Protein AF-A0A382VA24-F1 (afdb_monomer_lite)

Organism: NCBI:txid408172

Sequence (116 aa):
MNSIRIFSILFIFSFTFGISYSSNDLKHSKPGVEKTFIQYGQVPDIAYQEAMRANSTWKKFARTHAEWQVSYNKHNQKPHRAYGNGIPTHGESIQNRAINFVQEELLGFGVPFSSL

Structure (mmCIF, N/CA/C/O backbone):
data_AF-A0A382VA24-F1
#
_entry.id   AF-A0A382VA24-F1
#
loop_
_atom_site.group_PDB
_atom_site.id
_atom_site.type_symbol
_atom_site.label_atom_id
_atom_site.label_alt_id
_atom_site.label_comp_id
_atom_site.label_asym_id
_atom_site.label_entity_id
_atom_site.label_seq_id
_atom_site.pdbx_PDB_ins_code
_atom_site.Cartn_x
_atom_site.Cartn_y
_atom_site.Cartn_z
_atom_site.occupancy
_atom_site.B_iso_or_equiv
_atom_site.auth_seq_id
_atom_site.auth_comp_id
_atom_site.auth_asym_id
_atom_site.auth_atom_id
_atom_site.pdbx_PDB_model_num
ATOM 1 N N . MET A 1 1 ? 23.850 -49.675 12.889 1.00 40.62 1 MET A N 1
ATOM 2 C CA . MET A 1 1 ? 24.819 -49.209 11.872 1.00 40.62 1 MET A CA 1
ATOM 3 C C . MET A 1 1 ? 24.085 -48.320 10.886 1.00 40.62 1 MET A C 1
ATOM 5 O O . MET A 1 1 ? 22.927 -48.579 10.592 1.00 40.62 1 MET A O 1
ATOM 9 N N . ASN A 1 2 ? 24.737 -47.220 10.524 1.00 46.28 2 ASN A N 1
ATOM 10 C CA . ASN A 1 2 ? 24.180 -45.981 9.990 1.00 46.28 2 ASN A CA 1
ATOM 11 C C . ASN A 1 2 ? 23.955 -45.988 8.469 1.00 46.28 2 ASN A C 1
ATOM 13 O O . ASN A 1 2 ? 24.526 -46.803 7.751 1.00 46.28 2 ASN A O 1
ATOM 17 N N . SER A 1 3 ? 23.264 -44.926 8.030 1.00 46.00 3 SER A N 1
ATOM 18 C CA . SER A 1 3 ? 23.111 -44.415 6.656 1.00 46.00 3 SER A CA 1
ATOM 19 C C . SER A 1 3 ? 21.926 -45.058 5.912 1.00 46.00 3 SER A C 1
ATOM 21 O O . SER A 1 3 ? 21.814 -46.270 5.864 1.00 46.00 3 SER A O 1
ATOM 23 N N . ILE A 1 4 ? 20.918 -44.350 5.396 1.00 50.53 4 ILE A N 1
ATOM 24 C CA . ILE A 1 4 ? 20.867 -43.015 4.792 1.00 50.53 4 ILE A CA 1
ATOM 25 C C . ILE A 1 4 ? 19.516 -42.370 5.155 1.00 50.53 4 ILE A C 1
ATOM 27 O O . ILE A 1 4 ? 18.464 -42.738 4.640 1.00 50.53 4 ILE A O 1
ATOM 31 N N . ARG A 1 5 ? 19.539 -41.388 6.062 1.00 56.31 5 ARG A N 1
ATOM 32 C CA . ARG A 1 5 ? 18.460 -40.407 6.252 1.00 56.31 5 ARG A CA 1
ATOM 33 C C . ARG A 1 5 ? 18.853 -39.135 5.498 1.00 56.31 5 ARG A C 1
ATOM 35 O O . ARG A 1 5 ? 19.347 -38.204 6.118 1.00 56.31 5 ARG A O 1
ATOM 42 N N . ILE A 1 6 ? 18.736 -39.129 4.165 1.00 56.12 6 ILE A N 1
ATOM 43 C CA . ILE A 1 6 ? 19.040 -37.947 3.320 1.00 56.12 6 ILE A CA 1
ATOM 44 C C . ILE A 1 6 ? 18.038 -37.801 2.152 1.00 56.12 6 ILE A C 1
ATOM 46 O O . ILE A 1 6 ? 18.364 -37.286 1.095 1.00 56.12 6 ILE A O 1
ATOM 50 N N . PHE A 1 7 ? 16.783 -38.224 2.317 1.00 45.97 7 PHE A N 1
ATOM 51 C CA . PHE A 1 7 ? 15.712 -37.901 1.354 1.00 45.97 7 PHE A CA 1
ATOM 52 C C . PHE A 1 7 ? 14.588 -37.097 2.025 1.00 45.97 7 PHE A C 1
ATOM 54 O O . PHE A 1 7 ? 13.405 -37.353 1.846 1.00 45.97 7 PHE A O 1
ATOM 61 N N . SER A 1 8 ? 14.983 -36.115 2.843 1.00 51.38 8 SER A N 1
ATOM 62 C CA . SER A 1 8 ? 14.081 -35.185 3.542 1.00 51.38 8 SER A CA 1
ATOM 63 C C . SER A 1 8 ? 14.141 -33.742 3.022 1.00 51.38 8 SER A C 1
ATOM 65 O O . SER A 1 8 ? 13.679 -32.850 3.720 1.00 51.38 8 SER A O 1
ATOM 67 N N . ILE A 1 9 ? 14.679 -33.455 1.829 1.00 49.16 9 ILE A N 1
ATOM 68 C CA . ILE A 1 9 ? 14.756 -32.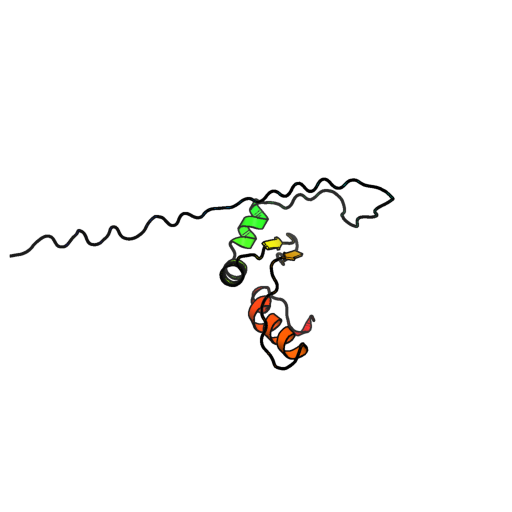064 1.331 1.00 49.16 9 ILE A CA 1
ATOM 69 C C . ILE A 1 9 ? 14.458 -31.983 -0.174 1.00 49.16 9 ILE A C 1
ATOM 71 O O . ILE A 1 9 ? 15.291 -31.585 -0.977 1.00 49.16 9 ILE A O 1
ATOM 75 N N . LEU A 1 10 ? 13.241 -32.357 -0.565 1.00 41.62 10 LEU A N 1
ATOM 76 C CA . LEU A 1 10 ? 12.628 -31.860 -1.806 1.00 41.62 10 LEU A CA 1
ATOM 77 C C . LEU A 1 10 ? 11.218 -31.337 -1.499 1.00 41.62 10 LEU A C 1
ATOM 79 O O . LEU A 1 10 ? 10.226 -31.640 -2.151 1.00 41.62 10 LEU A O 1
ATOM 83 N N . PHE A 1 11 ? 11.151 -30.566 -0.416 1.00 46.16 11 PHE A N 1
ATOM 84 C CA . PHE A 1 11 ? 10.078 -29.629 -0.134 1.00 46.16 11 PHE A CA 1
ATOM 85 C C . PHE A 1 11 ? 10.445 -28.322 -0.860 1.00 46.16 11 PHE A C 1
ATOM 87 O O . PHE A 1 11 ? 11.581 -27.869 -0.749 1.00 46.16 11 PHE A O 1
ATOM 94 N N . ILE A 1 12 ? 9.462 -27.702 -1.525 1.00 51.62 12 ILE A N 1
ATOM 95 C CA . ILE A 1 12 ? 9.466 -26.314 -2.034 1.00 51.62 12 ILE A CA 1
ATOM 96 C C . ILE A 1 12 ? 10.138 -26.110 -3.403 1.00 51.62 12 ILE A C 1
ATOM 98 O O . ILE A 1 12 ? 11.312 -25.777 -3.465 1.00 51.62 12 ILE A O 1
ATOM 102 N N . PHE A 1 13 ? 9.356 -26.164 -4.490 1.00 47.56 13 PHE A N 1
ATOM 103 C CA . PHE A 1 13 ? 9.323 -25.084 -5.498 1.00 47.56 13 PHE A CA 1
ATOM 104 C C . PHE A 1 13 ? 8.203 -25.316 -6.528 1.00 47.56 13 PHE A C 1
ATOM 106 O O . PHE A 1 13 ? 8.410 -25.848 -7.612 1.00 47.56 13 PHE A O 1
ATOM 113 N N . SER A 1 14 ? 6.976 -24.923 -6.201 1.00 46.53 14 SER A N 1
ATOM 114 C CA . SER A 1 14 ? 5.954 -24.626 -7.216 1.00 46.53 14 SER A CA 1
ATOM 115 C C . SER A 1 14 ? 4.997 -23.594 -6.645 1.00 46.53 14 SER A C 1
ATOM 117 O O . SER A 1 14 ? 3.846 -23.863 -6.329 1.00 46.53 14 SER A O 1
ATOM 119 N N . PHE A 1 15 ? 5.529 -22.388 -6.451 1.00 48.38 15 PHE A N 1
ATOM 120 C CA . PHE A 1 15 ? 4.717 -21.194 -6.295 1.00 48.38 15 PHE A CA 1
ATOM 121 C C . PHE A 1 15 ? 4.376 -20.709 -7.706 1.00 48.38 15 PHE A C 1
ATOM 123 O O . PHE A 1 15 ? 5.109 -19.925 -8.305 1.00 48.38 15 PHE A O 1
ATOM 130 N N . THR A 1 16 ? 3.309 -21.252 -8.290 1.00 47.56 16 THR A N 1
ATOM 131 C CA . THR A 1 16 ? 2.758 -20.746 -9.549 1.00 47.56 16 THR A CA 1
ATOM 132 C C . THR A 1 16 ? 2.144 -19.375 -9.285 1.00 47.56 16 THR A C 1
ATOM 134 O O . THR A 1 16 ? 1.020 -19.262 -8.799 1.00 47.56 16 THR A O 1
ATOM 137 N N . PHE A 1 17 ? 2.904 -18.323 -9.578 1.00 47.44 17 PHE A N 1
ATOM 138 C CA . PHE A 1 17 ? 2.420 -16.950 -9.617 1.00 47.44 17 PHE A CA 1
ATOM 139 C C . PHE A 1 17 ? 1.632 -16.763 -10.922 1.00 47.44 17 PHE A C 1
ATOM 141 O O . PHE A 1 17 ? 2.209 -16.513 -11.977 1.00 47.44 17 PHE A O 1
ATOM 148 N N . GLY A 1 18 ? 0.314 -16.964 -10.878 1.00 47.78 18 GLY A N 1
ATOM 149 C CA . GLY A 1 18 ? -0.567 -16.630 -11.996 1.00 47.78 18 GLY A CA 1
ATOM 150 C C . GLY A 1 18 ? -0.712 -15.114 -12.098 1.00 47.78 18 GLY A C 1
ATOM 151 O O . GLY A 1 18 ? -1.351 -14.502 -11.246 1.00 47.78 18 GLY A O 1
ATOM 152 N N . ILE A 1 19 ? -0.112 -14.495 -13.117 1.00 52.66 19 ILE A N 1
ATOM 153 C CA . ILE A 1 19 ? -0.368 -13.086 -13.437 1.00 52.66 19 ILE A CA 1
ATOM 154 C C . ILE A 1 19 ? -1.583 -13.037 -14.364 1.00 52.66 19 ILE A C 1
ATOM 156 O O . ILE A 1 19 ? -1.466 -13.243 -15.570 1.00 52.66 19 ILE A O 1
ATOM 160 N N . SER A 1 20 ? -2.763 -12.781 -13.803 1.00 50.03 20 SER A N 1
ATOM 161 C CA . SER A 1 20 ? -3.956 -12.470 -14.593 1.00 50.03 20 SER A CA 1
ATOM 162 C C . SER A 1 20 ? -3.849 -11.037 -15.121 1.00 50.03 20 SER A C 1
ATOM 164 O O . SER A 1 20 ? -4.052 -10.076 -14.379 1.00 50.03 20 SER A O 1
ATOM 166 N N . TYR A 1 21 ? -3.524 -10.876 -16.404 1.00 51.22 21 TYR A N 1
ATOM 167 C CA . TYR A 1 21 ? -3.657 -9.597 -17.104 1.00 51.22 21 TYR A CA 1
ATOM 168 C C . TYR A 1 21 ? -5.110 -9.440 -17.576 1.00 51.22 21 TYR A C 1
ATOM 170 O O . TYR A 1 21 ? -5.537 -10.099 -18.519 1.00 51.22 21 TYR A O 1
ATOM 178 N N . SER A 1 22 ? -5.883 -8.579 -16.911 1.00 43.03 22 SER A N 1
ATOM 179 C CA . SER A 1 22 ? -7.224 -8.185 -17.360 1.00 43.03 22 SER A CA 1
ATOM 180 C C . SER A 1 22 ? -7.123 -6.921 -18.217 1.00 43.03 22 SER A C 1
ATOM 182 O O . SER A 1 22 ? -7.023 -5.822 -17.675 1.00 43.03 22 SER A O 1
ATOM 184 N N . SER A 1 23 ? -7.155 -7.054 -19.546 1.00 45.38 23 SER A N 1
ATOM 185 C CA . SER A 1 23 ? -7.336 -5.909 -20.453 1.00 45.38 23 SER A CA 1
ATOM 186 C C . SER A 1 23 ? -8.824 -5.669 -20.692 1.00 45.38 23 SER A C 1
ATOM 188 O O . SER A 1 23 ? -9.453 -6.375 -21.474 1.00 45.38 23 SER A O 1
ATOM 190 N N . ASN A 1 24 ? -9.384 -4.657 -20.030 1.00 47.44 24 ASN A N 1
ATOM 191 C CA . ASN A 1 24 ? -10.732 -4.168 -20.313 1.00 47.44 24 ASN A CA 1
ATOM 192 C C . ASN A 1 24 ? -10.655 -3.085 -21.401 1.00 47.44 24 ASN A C 1
ATOM 194 O O . ASN A 1 24 ? -10.422 -1.917 -21.091 1.00 47.44 24 ASN A O 1
ATOM 198 N N . ASP A 1 25 ? -10.829 -3.462 -22.672 1.00 46.53 25 ASP A N 1
ATOM 199 C CA . ASP A 1 25 ? -11.012 -2.498 -23.768 1.00 46.53 25 ASP A CA 1
ATOM 200 C C . ASP A 1 25 ? -12.456 -1.969 -23.747 1.00 46.53 25 ASP A C 1
ATOM 202 O O . ASP A 1 25 ? -13.370 -2.535 -24.349 1.00 46.53 25 ASP A O 1
ATOM 206 N N . LEU A 1 26 ? -12.687 -0.899 -22.983 1.00 52.97 26 LEU A N 1
ATOM 207 C CA . LEU A 1 26 ? -13.956 -0.175 -22.983 1.00 52.97 26 LEU A CA 1
ATOM 208 C C . LEU A 1 26 ? -13.962 0.822 -24.146 1.00 52.97 26 LEU A C 1
ATOM 210 O O . LEU A 1 26 ? -13.457 1.940 -24.036 1.00 52.97 26 LEU A O 1
ATOM 214 N N . LYS A 1 27 ? -14.579 0.441 -25.268 1.00 49.75 27 LYS A N 1
ATOM 215 C CA . LYS A 1 27 ? -14.825 1.363 -26.385 1.00 49.75 27 LYS A CA 1
ATOM 216 C C . LYS A 1 27 ? -15.880 2.397 -25.984 1.00 49.75 27 LYS A C 1
ATOM 218 O O . LYS A 1 27 ? -17.076 2.116 -25.995 1.00 49.75 27 LYS A O 1
ATOM 223 N N . HIS A 1 28 ? -15.448 3.605 -25.628 1.00 52.25 28 HIS A N 1
ATOM 224 C CA . HIS A 1 28 ? -16.352 4.734 -25.402 1.00 52.25 28 HIS A CA 1
ATOM 225 C C . HIS A 1 28 ? -16.811 5.352 -26.729 1.00 52.25 28 HIS A C 1
ATOM 227 O O . HIS A 1 28 ? -16.016 5.898 -27.494 1.00 52.25 28 HIS A O 1
ATOM 233 N N . SER A 1 29 ? -18.121 5.285 -26.982 1.00 49.44 29 SER A N 1
ATOM 234 C CA . SER A 1 29 ? -18.800 6.050 -28.029 1.00 49.44 29 SER A CA 1
ATOM 235 C C . SER A 1 29 ? -19.012 7.486 -27.542 1.00 49.44 29 SER A C 1
ATOM 237 O O . SER A 1 29 ? -19.724 7.705 -26.565 1.00 49.44 29 SER A O 1
ATOM 239 N N . LYS A 1 30 ? -18.384 8.464 -28.202 1.00 58.25 30 LYS A N 1
ATOM 240 C CA . LYS A 1 30 ? -18.490 9.893 -27.856 1.00 58.25 30 LYS A CA 1
ATOM 241 C C . LYS A 1 30 ? -19.789 10.510 -28.375 1.00 58.25 30 LYS A C 1
ATOM 243 O O . LYS A 1 30 ? -20.090 10.358 -29.559 1.00 58.25 30 LYS A O 1
ATOM 248 N N . PRO A 1 31 ? -20.446 11.349 -27.557 1.00 50.56 31 PRO A N 1
ATOM 249 C CA . PRO A 1 31 ? -20.947 12.605 -28.107 1.00 50.56 31 PRO A CA 1
ATOM 250 C C . PRO A 1 31 ? -20.729 13.811 -27.174 1.00 50.56 31 PRO A C 1
ATOM 252 O O . PRO A 1 31 ? -20.963 13.740 -25.974 1.00 50.56 31 PRO A O 1
ATOM 255 N N . GLY A 1 32 ? -20.364 14.948 -27.776 1.00 52.53 32 GLY A N 1
ATOM 256 C CA . GLY A 1 32 ? -20.467 16.282 -27.171 1.00 52.53 32 GLY A CA 1
ATOM 257 C C . GLY A 1 32 ? -19.275 16.699 -26.310 1.00 52.53 32 GLY A C 1
ATOM 258 O O . GLY A 1 32 ? -19.053 16.133 -25.254 1.00 52.53 32 GLY A O 1
ATOM 259 N N . VAL A 1 33 ? -18.529 17.702 -26.797 1.00 58.59 33 VAL A N 1
ATOM 260 C CA . VAL A 1 33 ? -17.432 18.481 -26.170 1.00 58.59 33 VAL A CA 1
ATOM 261 C C . VAL A 1 33 ? -17.078 18.082 -24.727 1.00 58.59 33 VAL A C 1
ATOM 263 O O . VAL A 1 33 ? -17.281 18.828 -23.770 1.00 58.59 33 VAL A O 1
ATOM 266 N N . GLU A 1 34 ? -16.489 16.902 -24.574 1.00 50.62 34 GLU A N 1
ATOM 267 C CA . GLU A 1 34 ? -15.899 16.457 -23.323 1.00 50.62 34 GLU A CA 1
ATOM 268 C C . GLU A 1 34 ? -14.557 17.178 -23.188 1.00 50.62 34 GLU A C 1
ATOM 270 O O . GLU A 1 34 ? -13.576 16.851 -23.861 1.00 50.62 34 GLU A O 1
ATOM 275 N N . LYS A 1 35 ? -14.496 18.205 -22.336 1.00 59.44 35 LYS A N 1
ATOM 276 C CA . LYS A 1 35 ? -13.208 18.725 -21.869 1.00 59.44 35 LYS A CA 1
ATOM 277 C C . LYS A 1 35 ? -12.669 17.780 -20.802 1.00 59.44 35 LYS A C 1
ATOM 279 O O . LYS A 1 35 ? -12.682 18.085 -19.614 1.00 59.44 35 LYS A O 1
ATOM 284 N N . THR A 1 36 ? -12.186 16.619 -21.225 1.00 51.12 36 THR A N 1
ATOM 285 C CA . THR A 1 36 ? -11.320 15.794 -20.387 1.00 51.12 36 THR A CA 1
ATOM 286 C C . THR A 1 36 ? -10.074 16.609 -20.053 1.00 51.12 36 THR A C 1
ATOM 288 O O . THR A 1 36 ? -9.273 16.893 -20.939 1.00 51.12 36 THR A O 1
ATOM 291 N N . PHE A 1 37 ? -9.854 16.932 -18.775 1.00 49.81 37 PHE A N 1
ATOM 292 C CA . PHE A 1 37 ? -8.569 17.439 -18.256 1.00 49.81 37 PHE A CA 1
ATOM 293 C C . PHE A 1 37 ? -7.442 16.390 -18.326 1.00 49.81 37 PHE A C 1
ATOM 295 O O . PHE A 1 37 ? -6.422 16.496 -17.650 1.00 49.81 37 PHE A O 1
ATOM 302 N N . ILE A 1 38 ? -7.606 15.356 -19.148 1.00 49.22 38 ILE A N 1
ATOM 303 C CA . ILE A 1 38 ? -6.515 14.491 -19.547 1.00 49.22 38 ILE A CA 1
ATOM 304 C C . ILE A 1 38 ? -5.773 15.268 -20.632 1.00 49.22 38 ILE A C 1
ATOM 306 O O . ILE A 1 38 ? -6.164 15.253 -21.799 1.00 49.22 38 ILE A O 1
ATOM 310 N N . GLN A 1 39 ? -4.705 15.974 -20.252 1.00 53.78 39 GLN A N 1
ATOM 311 C CA . GLN A 1 39 ? -3.641 16.236 -21.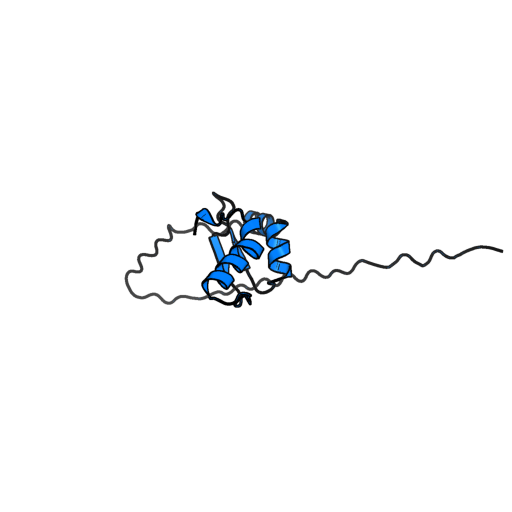216 1.00 53.78 39 GLN A CA 1
ATOM 312 C C . GLN A 1 39 ? -3.269 14.877 -21.815 1.00 53.78 39 GLN A C 1
ATOM 314 O O . GLN A 1 39 ? -2.846 13.965 -21.107 1.00 53.78 39 GLN A O 1
ATOM 319 N N . TYR A 1 40 ? -3.573 14.726 -23.099 1.00 44.97 40 TYR A N 1
ATOM 320 C CA . TYR A 1 40 ? -3.427 13.507 -23.877 1.00 44.97 40 TYR A CA 1
ATOM 321 C C . TYR A 1 40 ? -2.122 12.751 -23.561 1.00 44.97 40 TYR A C 1
ATOM 323 O O . TYR A 1 40 ? -1.034 13.313 -23.642 1.00 44.97 40 TYR A O 1
ATOM 331 N N . GLY A 1 41 ? -2.231 11.440 -23.322 1.00 51.53 41 GLY A N 1
ATOM 332 C CA . GLY A 1 41 ? -1.277 10.506 -23.928 1.00 51.53 41 GLY A CA 1
ATOM 333 C C . GLY A 1 41 ? -0.049 10.065 -23.132 1.00 51.53 41 GLY A C 1
ATOM 334 O O . GLY A 1 41 ? 0.911 9.621 -23.754 1.00 51.53 41 GLY A O 1
ATOM 335 N N . GLN A 1 42 ? -0.042 10.100 -21.800 1.00 61.81 42 GLN A N 1
ATOM 336 C CA . GLN A 1 42 ? 0.972 9.332 -21.064 1.00 61.81 42 GLN A CA 1
ATOM 337 C C . GLN A 1 42 ? 0.418 7.949 -20.739 1.00 61.81 42 GLN A C 1
ATOM 339 O O . GLN A 1 42 ? -0.236 7.749 -19.717 1.00 61.81 42 GLN A O 1
ATOM 344 N N . VAL A 1 43 ? 0.661 6.998 -21.646 1.00 69.19 43 VAL A N 1
ATOM 345 C CA . VAL A 1 43 ? 0.510 5.571 -21.339 1.00 69.19 43 VAL A CA 1
ATOM 346 C C . VAL A 1 43 ? 1.282 5.302 -20.040 1.00 69.19 43 VAL A C 1
ATOM 348 O O . VAL A 1 43 ? 2.435 5.737 -19.941 1.00 69.19 43 VAL A O 1
ATOM 351 N N . PRO A 1 44 ? 0.671 4.659 -19.026 1.00 73.81 44 PRO A N 1
ATOM 352 C CA . PRO A 1 44 ? 1.381 4.327 -17.802 1.00 73.81 44 PRO A CA 1
ATOM 353 C C . PRO A 1 44 ? 2.636 3.525 -18.141 1.00 73.81 44 PRO A C 1
ATOM 355 O O . PRO A 1 44 ? 2.557 2.511 -18.830 1.00 73.81 44 PRO A O 1
ATOM 358 N N . ASP A 1 45 ? 3.791 3.985 -17.667 1.00 87.44 45 ASP A N 1
ATOM 359 C CA . ASP A 1 45 ? 5.038 3.235 -17.792 1.00 87.44 45 ASP A CA 1
ATOM 360 C C . ASP A 1 45 ? 4.894 1.920 -17.015 1.00 87.44 45 ASP A C 1
ATOM 362 O O . ASP A 1 45 ? 4.870 1.915 -15.784 1.00 87.44 45 ASP A O 1
ATOM 366 N N . ILE A 1 46 ? 4.737 0.813 -17.742 1.00 89.44 46 ILE A N 1
ATOM 367 C CA . ILE A 1 46 ? 4.416 -0.493 -17.162 1.00 89.44 46 ILE A CA 1
ATOM 368 C C . ILE A 1 46 ? 5.531 -0.976 -16.236 1.00 89.44 46 ILE A C 1
ATOM 370 O O . ILE A 1 46 ? 5.230 -1.440 -15.138 1.00 89.44 46 ILE A O 1
ATOM 374 N N . ALA A 1 47 ? 6.797 -0.792 -16.622 1.00 90.44 47 ALA A N 1
ATOM 375 C CA . ALA A 1 47 ? 7.938 -1.191 -15.801 1.00 90.44 47 ALA A CA 1
ATOM 376 C C . ALA A 1 47 ? 7.965 -0.398 -14.488 1.00 90.44 47 ALA A C 1
ATOM 378 O O . ALA A 1 47 ? 8.156 -0.964 -13.410 1.00 90.44 47 ALA A O 1
ATOM 379 N N . TYR A 1 48 ? 7.680 0.904 -14.558 1.00 90.94 48 TYR A N 1
ATOM 380 C CA . TYR A 1 48 ? 7.533 1.735 -13.368 1.00 90.94 48 TYR A CA 1
ATOM 381 C C . TYR A 1 48 ? 6.355 1.286 -12.484 1.00 90.94 48 TYR A C 1
ATOM 383 O O . TYR A 1 48 ? 6.507 1.152 -11.269 1.00 90.94 48 TYR A O 1
ATOM 391 N N . GLN A 1 49 ? 5.183 1.014 -13.067 1.00 92.44 49 GLN A N 1
ATOM 392 C CA . GLN A 1 49 ? 4.014 0.547 -12.310 1.00 92.44 49 GLN A CA 1
ATOM 393 C C . GLN A 1 49 ? 4.266 -0.809 -11.638 1.00 92.44 49 GLN A C 1
ATOM 395 O O . GLN A 1 49 ? 3.815 -1.039 -10.516 1.00 92.44 49 GLN A O 1
ATOM 400 N N . GLU A 1 50 ? 4.969 -1.722 -12.306 1.00 93.19 50 GLU A N 1
ATOM 401 C CA . GLU A 1 50 ? 5.369 -3.014 -11.746 1.00 93.19 50 GLU A CA 1
ATOM 402 C C . GLU A 1 50 ? 6.372 -2.850 -10.605 1.00 93.19 50 GLU A C 1
ATOM 404 O O . GLU A 1 50 ? 6.171 -3.435 -9.541 1.00 93.19 50 GLU A O 1
ATOM 409 N N . ALA A 1 51 ? 7.384 -1.993 -10.770 1.00 92.88 51 ALA A N 1
ATOM 410 C CA . ALA A 1 51 ? 8.342 -1.686 -9.712 1.00 92.88 51 ALA A CA 1
ATOM 411 C C . ALA A 1 51 ? 7.651 -1.098 -8.470 1.00 92.88 51 ALA A C 1
ATOM 413 O O . ALA A 1 51 ? 7.912 -1.528 -7.345 1.00 92.88 51 ALA A O 1
ATOM 414 N N . MET A 1 52 ? 6.703 -0.176 -8.662 1.00 92.75 52 MET A N 1
ATOM 415 C CA . MET A 1 52 ? 5.936 0.403 -7.558 1.00 92.75 52 MET A CA 1
ATOM 416 C C . MET A 1 52 ? 5.027 -0.625 -6.874 1.00 92.75 52 MET A C 1
ATOM 418 O O . MET A 1 52 ? 4.964 -0.661 -5.645 1.00 92.75 52 MET A O 1
ATOM 422 N N . ARG A 1 53 ? 4.378 -1.517 -7.636 1.00 94.00 53 ARG A N 1
ATOM 423 C CA . ARG A 1 53 ? 3.590 -2.629 -7.070 1.00 94.00 53 ARG A CA 1
ATOM 424 C C . ARG A 1 53 ? 4.463 -3.700 -6.403 1.00 94.00 53 ARG A C 1
ATOM 426 O O . ARG A 1 53 ? 3.977 -4.445 -5.556 1.00 94.00 53 ARG A O 1
ATOM 433 N N . ALA A 1 54 ? 5.748 -3.781 -6.734 1.00 93.56 54 ALA A N 1
ATOM 434 C CA . ALA A 1 54 ? 6.690 -4.670 -6.062 1.00 93.56 54 ALA A CA 1
ATOM 435 C C . ALA A 1 54 ? 7.158 -4.140 -4.691 1.00 93.56 54 ALA A C 1
ATOM 437 O O . ALA A 1 54 ? 7.758 -4.905 -3.932 1.00 93.56 54 ALA A O 1
ATOM 438 N N . ASN A 1 55 ? 6.861 -2.879 -4.345 1.00 91.25 55 ASN A N 1
ATOM 439 C CA . ASN A 1 55 ? 7.167 -2.297 -3.037 1.00 91.25 55 ASN A CA 1
ATOM 440 C C . ASN A 1 55 ? 6.455 -3.063 -1.899 1.00 91.25 55 ASN A C 1
ATOM 442 O O . ASN A 1 55 ? 5.317 -3.522 -2.041 1.00 91.25 55 ASN A O 1
ATOM 446 N N . SER A 1 56 ? 7.125 -3.187 -0.749 1.00 91.62 56 SER A N 1
ATOM 447 C CA . SER A 1 56 ? 6.618 -3.852 0.453 1.00 91.62 56 SER A CA 1
ATOM 448 C C . SER A 1 56 ? 5.283 -3.286 0.943 1.00 91.62 56 SER A C 1
ATOM 450 O O . SER A 1 56 ? 4.420 -4.077 1.325 1.00 91.62 56 SER A O 1
ATOM 452 N N . THR A 1 57 ? 5.074 -1.965 0.884 1.00 91.12 57 THR A N 1
ATOM 453 C CA . THR A 1 57 ? 3.812 -1.337 1.311 1.00 91.12 57 THR A CA 1
ATOM 454 C C . THR A 1 57 ? 2.639 -1.848 0.477 1.00 91.12 57 THR A C 1
ATOM 456 O O . THR A 1 57 ? 1.665 -2.359 1.030 1.00 91.12 57 THR A O 1
ATOM 459 N N . TRP A 1 58 ? 2.744 -1.779 -0.856 1.00 92.50 58 TRP A N 1
ATOM 460 C CA . TRP A 1 58 ? 1.676 -2.254 -1.736 1.00 92.50 58 TRP A CA 1
ATOM 461 C C . TRP A 1 58 ? 1.475 -3.759 -1.621 1.00 92.50 58 TRP A C 1
ATOM 463 O O . TRP A 1 58 ? 0.346 -4.219 -1.518 1.00 92.50 58 TRP A O 1
ATOM 473 N N . LYS A 1 59 ? 2.559 -4.540 -1.568 1.00 93.81 59 LYS A N 1
ATOM 474 C CA . LYS A 1 59 ? 2.464 -5.992 -1.383 1.00 93.81 59 LYS A CA 1
ATOM 475 C C . LYS A 1 59 ? 1.763 -6.383 -0.087 1.00 93.81 59 LYS A C 1
ATOM 477 O O . LYS A 1 59 ? 1.072 -7.398 -0.068 1.00 93.81 59 LYS A O 1
ATOM 482 N N . LYS A 1 60 ? 1.968 -5.629 0.997 1.00 93.12 60 LYS A N 1
ATOM 483 C CA . LYS A 1 60 ? 1.264 -5.854 2.263 1.00 93.12 60 LYS A CA 1
ATOM 484 C C . LYS A 1 60 ? -0.226 -5.564 2.090 1.00 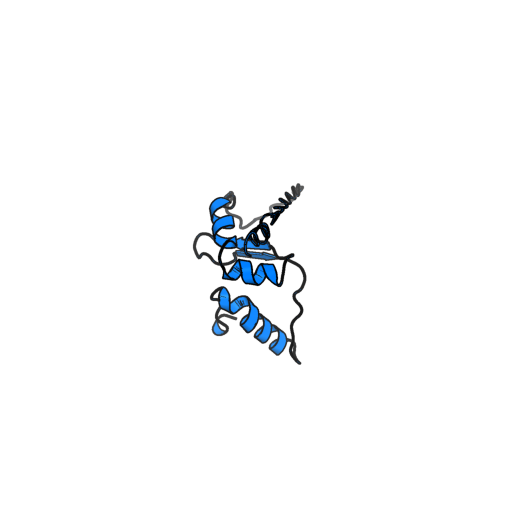93.12 60 LYS A C 1
ATOM 486 O O . LYS A 1 60 ? -1.024 -6.443 2.389 1.00 93.12 60 LYS A O 1
ATOM 491 N N . PHE A 1 61 ? -0.565 -4.400 1.536 1.00 93.25 61 PHE A N 1
ATOM 492 C CA . PHE A 1 61 ? -1.949 -3.989 1.287 1.00 93.25 61 PHE A CA 1
ATOM 493 C C . PHE A 1 61 ? -2.692 -4.964 0.359 1.00 93.25 61 PHE A C 1
ATOM 495 O O . PHE A 1 61 ? -3.767 -5.445 0.688 1.00 93.25 61 PHE A O 1
ATOM 502 N N . ALA A 1 62 ? -2.091 -5.344 -0.768 1.00 93.38 62 ALA A N 1
ATOM 503 C CA . ALA A 1 62 ? -2.685 -6.272 -1.729 1.00 93.38 62 ALA A CA 1
ATOM 504 C C . ALA A 1 62 ? -2.788 -7.715 -1.201 1.00 93.38 62 ALA A C 1
ATOM 506 O O . ALA A 1 62 ? -3.509 -8.525 -1.770 1.00 93.38 62 ALA A O 1
ATOM 507 N N . ARG A 1 63 ? -2.080 -8.073 -0.122 1.00 93.62 63 ARG A N 1
ATOM 508 C CA . ARG A 1 63 ? -2.252 -9.385 0.521 1.00 93.62 63 ARG A CA 1
ATOM 509 C C . ARG A 1 63 ? -3.531 -9.436 1.349 1.00 93.62 63 ARG A C 1
ATOM 511 O O . ARG A 1 63 ? -4.171 -10.480 1.391 1.00 93.62 63 ARG A O 1
ATOM 518 N N . THR A 1 64 ? -3.870 -8.339 2.020 1.00 92.12 64 THR A N 1
ATOM 519 C CA . THR A 1 64 ? -5.102 -8.207 2.807 1.00 92.12 64 THR A CA 1
ATOM 520 C C . THR A 1 64 ? -6.302 -7.836 1.938 1.00 92.12 64 THR A C 1
ATOM 522 O O . THR A 1 64 ? -7.401 -8.308 2.203 1.00 92.12 64 THR A O 1
ATOM 525 N N . HIS A 1 65 ? -6.082 -7.079 0.860 1.00 93.44 65 HIS A N 1
ATOM 526 C CA . HIS A 1 65 ? -7.119 -6.539 -0.025 1.00 93.44 65 HIS A CA 1
ATOM 527 C C . HIS A 1 65 ? -6.870 -6.959 -1.483 1.00 93.44 65 HIS A C 1
ATOM 529 O O . HIS A 1 65 ? -6.591 -6.132 -2.345 1.00 93.44 65 HIS A O 1
ATOM 535 N N . ALA A 1 66 ? -6.923 -8.264 -1.766 1.00 89.75 66 ALA A N 1
ATOM 536 C CA . ALA A 1 66 ? -6.433 -8.857 -3.022 1.00 89.75 66 ALA A CA 1
ATOM 537 C C . ALA A 1 66 ? -7.103 -8.356 -4.314 1.00 89.75 66 ALA A C 1
ATOM 539 O O . ALA A 1 66 ? -6.481 -8.376 -5.375 1.00 89.75 66 ALA A O 1
ATOM 540 N N . GLU A 1 67 ? -8.349 -7.893 -4.241 1.00 92.50 67 GLU A N 1
ATOM 541 C CA . GLU A 1 67 ? -9.082 -7.361 -5.398 1.00 92.50 67 GLU A CA 1
ATOM 542 C C . GLU A 1 67 ? -8.725 -5.906 -5.715 1.00 92.50 67 GLU A C 1
ATOM 544 O O . GLU A 1 67 ? -9.189 -5.353 -6.712 1.00 92.50 67 GLU A O 1
ATOM 549 N N . TRP A 1 68 ? -7.904 -5.272 -4.877 1.00 92.44 68 TRP A N 1
ATOM 550 C CA . TRP A 1 68 ? -7.486 -3.905 -5.106 1.00 92.44 68 TRP A CA 1
ATOM 551 C C . TRP A 1 68 ? -6.375 -3.806 -6.140 1.00 92.44 68 TRP A C 1
ATOM 553 O O . TRP A 1 68 ? -5.378 -4.530 -6.130 1.00 92.44 68 TRP A O 1
ATOM 563 N N . GLN A 1 69 ? -6.527 -2.817 -7.008 1.00 91.88 69 GLN A N 1
ATOM 564 C CA . GLN A 1 69 ? -5.557 -2.438 -8.018 1.00 91.88 69 GLN A CA 1
ATOM 565 C C . GLN A 1 69 ? -5.152 -0.980 -7.816 1.00 91.88 69 GLN A C 1
ATOM 567 O O . GLN A 1 69 ? -5.909 -0.173 -7.274 1.00 91.88 69 GLN A O 1
ATOM 572 N N . VAL A 1 70 ? -3.940 -0.638 -8.253 1.00 92.00 70 VAL A N 1
ATOM 573 C CA . VAL A 1 70 ? -3.378 0.709 -8.117 1.00 92.00 70 VAL A CA 1
ATOM 574 C C . VAL A 1 70 ? -2.639 1.124 -9.379 1.00 92.00 70 VAL A C 1
ATOM 576 O O . VAL A 1 70 ? -1.967 0.319 -10.023 1.00 92.00 70 VAL A O 1
ATOM 579 N N . SER A 1 71 ? -2.734 2.411 -9.690 1.00 91.12 71 SER A N 1
ATOM 580 C CA . SER A 1 71 ? -1.849 3.116 -10.607 1.00 91.12 71 SER A CA 1
ATOM 581 C C . SER A 1 71 ? -1.143 4.222 -9.838 1.00 91.12 71 SER A C 1
ATOM 583 O O . SER A 1 71 ? -1.790 5.013 -9.153 1.00 91.12 71 SER A O 1
ATOM 585 N N . TYR A 1 72 ? 0.171 4.316 -9.985 1.00 90.00 72 TYR A N 1
ATOM 586 C CA . TYR A 1 72 ? 1.022 5.313 -9.346 1.00 90.00 72 TYR A CA 1
ATOM 587 C C . TYR A 1 72 ? 1.256 6.523 -10.238 1.00 90.00 72 TYR A C 1
ATOM 589 O O . TYR A 1 72 ? 1.338 6.406 -11.463 1.00 90.00 72 TYR A O 1
ATOM 597 N N . ASN A 1 73 ? 1.427 7.681 -9.609 1.00 86.19 73 ASN A N 1
ATOM 598 C CA . ASN A 1 73 ? 1.955 8.863 -10.267 1.00 86.19 73 ASN A CA 1
ATOM 599 C C . ASN A 1 73 ? 3.488 8.814 -10.232 1.00 86.19 73 ASN A C 1
ATOM 601 O O . ASN A 1 73 ? 4.094 8.817 -9.163 1.00 86.19 73 ASN A O 1
ATOM 605 N N . LYS A 1 74 ? 4.118 8.826 -11.409 1.00 84.56 74 LYS A N 1
ATOM 606 C CA . LYS A 1 74 ? 5.580 8.781 -11.546 1.00 84.56 74 LYS A CA 1
ATOM 607 C C . LYS A 1 74 ? 6.325 9.961 -10.921 1.00 84.56 74 LYS A C 1
ATOM 609 O O . LYS A 1 74 ? 7.486 9.818 -10.560 1.00 84.56 74 LYS A O 1
ATOM 614 N N . HIS A 1 75 ? 5.675 11.117 -10.794 1.00 84.12 75 HIS A N 1
ATOM 615 C CA . HIS A 1 75 ? 6.310 12.343 -10.312 1.00 84.12 75 HIS A CA 1
ATOM 616 C C . HIS A 1 75 ? 6.489 12.360 -8.796 1.00 84.12 75 HIS A C 1
ATOM 618 O O . HIS A 1 75 ? 7.458 12.927 -8.307 1.00 84.12 75 HIS A O 1
ATOM 624 N N . ASN A 1 76 ? 5.563 11.752 -8.051 1.00 84.50 76 ASN A N 1
ATOM 625 C CA . ASN A 1 76 ? 5.585 11.762 -6.586 1.00 84.50 76 ASN A CA 1
ATOM 626 C C . ASN A 1 76 ? 5.578 10.362 -5.961 1.00 84.50 76 ASN A C 1
ATOM 628 O O . ASN A 1 76 ? 5.595 10.252 -4.739 1.00 84.50 76 ASN A O 1
ATOM 632 N N . GLN A 1 77 ? 5.536 9.308 -6.783 1.00 86.00 77 GLN A N 1
ATOM 633 C CA . GLN A 1 77 ? 5.546 7.906 -6.367 1.00 86.00 77 GLN A CA 1
ATOM 634 C C . GLN A 1 77 ? 4.368 7.512 -5.461 1.00 86.00 77 GLN A C 1
ATOM 636 O O . GLN A 1 77 ? 4.401 6.477 -4.796 1.00 86.00 77 GLN A O 1
ATOM 641 N N . LYS A 1 78 ? 3.296 8.311 -5.444 1.00 85.56 78 LYS A N 1
ATOM 642 C CA . LYS A 1 78 ? 2.086 8.037 -4.664 1.00 85.56 78 LYS A CA 1
ATOM 643 C C . LYS A 1 78 ? 1.019 7.360 -5.526 1.00 85.56 78 LYS A C 1
ATOM 645 O O . LYS A 1 78 ? 1.006 7.557 -6.748 1.00 85.56 78 LYS A O 1
ATOM 650 N N . PRO A 1 79 ? 0.110 6.577 -4.917 1.00 86.50 79 PRO A N 1
ATOM 651 C CA . PRO A 1 79 ? -1.088 6.102 -5.597 1.00 86.50 79 PRO A CA 1
ATOM 652 C C . PRO A 1 79 ? -1.839 7.279 -6.236 1.00 86.50 79 PRO A C 1
ATOM 654 O O . PRO A 1 79 ? -2.212 8.231 -5.559 1.00 86.50 79 PRO A O 1
ATOM 657 N N . HIS A 1 80 ? -2.022 7.233 -7.553 1.00 87.31 80 HIS A N 1
ATOM 658 C CA . HIS A 1 80 ? -2.834 8.189 -8.305 1.00 87.31 80 HIS A CA 1
ATOM 659 C C . HIS A 1 80 ? -4.290 7.733 -8.385 1.00 87.31 80 HIS A C 1
ATOM 661 O O . HIS A 1 80 ? -5.208 8.542 -8.293 1.00 87.31 80 HIS A O 1
ATOM 667 N N . ARG A 1 81 ? -4.495 6.425 -8.572 1.00 85.12 81 ARG A N 1
ATOM 668 C CA . ARG A 1 81 ? -5.805 5.770 -8.562 1.00 85.12 81 ARG A CA 1
ATOM 669 C C . ARG A 1 81 ? -5.673 4.436 -7.853 1.00 85.12 81 ARG A C 1
ATOM 671 O O . ARG A 1 81 ? -4.751 3.690 -8.169 1.00 85.12 81 ARG A O 1
ATOM 678 N N . ALA A 1 82 ? -6.596 4.142 -6.949 1.00 88.56 82 ALA A N 1
ATOM 679 C CA . ALA A 1 82 ? -6.738 2.841 -6.315 1.00 88.56 82 ALA A CA 1
ATOM 680 C C . ALA A 1 82 ? -8.220 2.458 -6.323 1.00 88.56 82 ALA A C 1
ATOM 682 O O . ALA A 1 82 ? -9.069 3.313 -6.070 1.00 88.56 82 ALA A O 1
ATOM 683 N N . TYR A 1 83 ? -8.530 1.217 -6.679 1.00 91.25 83 TYR A N 1
ATOM 684 C CA . TYR A 1 83 ? -9.905 0.738 -6.808 1.00 91.25 83 TYR A CA 1
ATOM 685 C C . TYR A 1 83 ? -9.983 -0.748 -6.483 1.00 91.25 83 TYR A C 1
ATOM 687 O O . TYR A 1 83 ? -9.042 -1.493 -6.742 1.00 91.25 83 TYR A O 1
ATOM 695 N N . GLY A 1 84 ? -11.113 -1.157 -5.921 1.00 91.62 84 GLY A N 1
ATOM 696 C CA . GLY A 1 84 ? -11.378 -2.517 -5.479 1.00 91.62 84 GLY A CA 1
ATOM 697 C C . GLY A 1 84 ? -12.678 -2.567 -4.685 1.00 91.62 84 GLY A C 1
ATOM 698 O O . GLY A 1 84 ? -13.425 -1.584 -4.631 1.00 91.62 84 GLY A O 1
ATOM 699 N N . ASN A 1 85 ? -12.941 -3.711 -4.064 1.00 92.00 85 ASN A N 1
ATOM 700 C CA . ASN A 1 85 ? -14.115 -3.888 -3.220 1.00 92.00 85 ASN A CA 1
ATOM 701 C C . ASN A 1 85 ? -14.026 -3.062 -1.931 1.00 92.00 85 ASN A C 1
ATOM 703 O O . ASN A 1 85 ? -12.942 -2.713 -1.460 1.00 92.00 85 ASN A O 1
ATOM 707 N N . GLY A 1 86 ? -15.187 -2.745 -1.354 1.00 90.44 86 GLY A N 1
ATOM 708 C CA . GLY A 1 86 ? -15.260 -2.000 -0.100 1.00 90.44 86 GLY A CA 1
ATOM 709 C C . GLY A 1 86 ? -14.475 -2.701 1.008 1.00 90.44 86 GLY A C 1
ATOM 710 O O . GLY A 1 86 ? -14.676 -3.887 1.256 1.00 90.44 86 GLY A O 1
ATOM 711 N N . ILE A 1 87 ? -13.590 -1.960 1.675 1.00 91.00 87 ILE A N 1
ATOM 712 C CA . ILE A 1 87 ? -12.796 -2.478 2.790 1.00 91.00 87 ILE A CA 1
ATOM 713 C C . ILE A 1 87 ? -13.638 -2.385 4.070 1.00 91.00 87 ILE A C 1
ATOM 715 O O . ILE A 1 87 ? -14.101 -1.290 4.410 1.00 91.00 87 ILE A O 1
ATOM 719 N N . PRO A 1 88 ? -13.865 -3.498 4.792 1.00 90.38 88 PRO A N 1
ATOM 720 C CA . PRO A 1 88 ? -14.502 -3.456 6.101 1.00 90.38 88 PRO A CA 1
ATOM 721 C C . PRO A 1 88 ? -13.658 -2.630 7.075 1.00 90.38 88 PRO A C 1
ATOM 723 O O . PRO A 1 88 ? -12.455 -2.832 7.195 1.00 90.38 88 PRO A O 1
ATOM 726 N N . THR A 1 89 ? -14.297 -1.707 7.788 1.00 92.44 89 THR A N 1
ATOM 727 C CA . THR A 1 89 ? -13.644 -0.827 8.767 1.00 92.44 89 THR A CA 1
ATOM 728 C C . THR A 1 89 ? -14.320 -0.958 10.121 1.00 92.44 89 THR A C 1
ATOM 730 O O . THR A 1 89 ? -15.537 -1.143 10.189 1.00 92.44 89 THR A O 1
ATOM 733 N N . HIS A 1 90 ? -13.544 -0.843 11.199 1.00 92.88 90 HIS A N 1
ATOM 734 C CA . HIS A 1 90 ? -14.027 -0.967 12.577 1.00 92.88 90 HIS A CA 1
ATOM 735 C C . HIS A 1 90 ? -14.094 0.395 13.281 1.00 92.88 90 HIS A C 1
ATOM 737 O O . HIS A 1 90 ? -13.406 1.334 12.889 1.00 92.88 90 HIS A O 1
ATOM 743 N N . GLY A 1 91 ? -14.954 0.513 14.294 1.00 93.25 91 GLY A N 1
ATOM 744 C CA . GLY A 1 91 ? -15.178 1.743 15.060 1.00 93.25 91 GLY A CA 1
ATOM 745 C C . GLY A 1 91 ? -16.664 2.041 15.278 1.00 93.25 91 GLY A C 1
ATOM 746 O O . GLY A 1 91 ? -17.504 1.695 14.451 1.00 93.25 91 GLY A O 1
ATOM 747 N N . GLU A 1 92 ? -16.980 2.690 16.400 1.00 93.12 92 GLU A N 1
ATOM 748 C CA . GLU A 1 92 ? -18.365 2.971 16.823 1.00 93.12 92 GLU A CA 1
ATOM 749 C C . GLU A 1 92 ? -19.065 4.042 15.970 1.00 93.12 92 GLU A C 1
ATOM 751 O O . GLU A 1 92 ? -20.280 4.012 15.798 1.00 93.12 92 GLU A O 1
ATOM 756 N N . SER A 1 93 ? -18.298 4.979 15.408 1.00 95.06 93 SER A N 1
ATOM 757 C CA . SER A 1 93 ? -18.787 6.057 14.545 1.00 95.06 93 SER A CA 1
ATOM 758 C C . SER A 1 93 ? -18.156 5.986 13.155 1.00 95.06 93 SER A C 1
ATOM 760 O O . SER A 1 93 ? -17.109 5.367 12.952 1.00 95.06 93 SER A O 1
ATOM 762 N N . ILE A 1 94 ? -18.770 6.660 12.178 1.00 91.88 94 ILE A N 1
ATOM 763 C CA . ILE A 1 94 ? -18.220 6.781 10.817 1.00 91.88 94 ILE A CA 1
ATOM 764 C C . ILE A 1 94 ? -16.843 7.458 10.854 1.00 91.88 94 ILE A C 1
ATOM 766 O O . ILE A 1 94 ? -15.929 7.048 10.142 1.00 91.88 94 ILE A O 1
ATOM 770 N N . GLN A 1 95 ? -16.682 8.456 11.722 1.00 92.44 95 GLN A N 1
ATOM 771 C CA . GLN A 1 95 ? -15.427 9.165 11.934 1.00 92.44 95 GLN A CA 1
ATOM 772 C C . GLN A 1 95 ? -14.350 8.212 12.457 1.00 92.44 95 GLN A C 1
ATOM 774 O O . GLN A 1 95 ? -13.266 8.158 11.885 1.00 92.44 95 GLN A O 1
ATOM 779 N N . ASN A 1 96 ? -14.664 7.398 13.470 1.00 92.81 96 ASN A N 1
ATOM 780 C CA . ASN A 1 96 ? -13.721 6.418 14.015 1.00 92.81 96 ASN A CA 1
ATOM 781 C C . ASN A 1 96 ? -13.315 5.395 12.950 1.00 92.81 96 ASN A C 1
ATOM 783 O O . ASN A 1 96 ? -12.135 5.108 12.790 1.00 92.81 96 ASN A O 1
ATOM 787 N N . ARG A 1 97 ? -14.276 4.918 12.152 1.00 93.19 97 ARG A N 1
ATOM 788 C CA . ARG A 1 97 ? -14.015 4.008 11.029 1.00 93.19 97 ARG A CA 1
ATOM 789 C C . ARG A 1 97 ? -13.076 4.604 9.982 1.00 93.19 97 ARG A C 1
ATOM 791 O O . ARG A 1 97 ? -12.200 3.900 9.484 1.00 93.19 97 ARG A O 1
ATOM 798 N N . ALA A 1 98 ? -13.238 5.885 9.655 1.00 90.00 98 ALA A N 1
ATOM 799 C CA . ALA A 1 98 ? -12.351 6.589 8.733 1.00 90.00 98 ALA A CA 1
ATOM 800 C C . ALA A 1 98 ? -10.941 6.766 9.319 1.00 90.00 98 ALA A C 1
ATOM 802 O O . ALA A 1 98 ? -9.957 6.489 8.638 1.00 90.00 98 ALA A O 1
ATOM 803 N N . ILE A 1 99 ? -10.843 7.170 10.589 1.00 90.56 99 ILE A N 1
ATOM 804 C CA . ILE A 1 99 ? -9.566 7.328 11.300 1.00 90.56 99 ILE A CA 1
ATOM 805 C C . ILE A 1 99 ? -8.802 6.003 11.324 1.00 90.56 99 ILE A C 1
ATOM 807 O O . ILE A 1 99 ? -7.632 5.969 10.944 1.00 90.56 99 ILE A O 1
ATOM 811 N N . ASN A 1 100 ? -9.473 4.916 11.702 1.00 91.56 100 ASN A N 1
ATOM 812 C CA . ASN A 1 100 ? -8.869 3.590 11.784 1.00 91.56 100 ASN A CA 1
ATOM 813 C C . ASN A 1 100 ? -8.357 3.127 10.416 1.00 91.56 100 ASN A C 1
ATOM 815 O O . ASN A 1 100 ? -7.214 2.695 10.306 1.00 91.56 100 ASN A O 1
ATOM 819 N N . PHE A 1 101 ? -9.136 3.328 9.347 1.00 91.25 101 PHE A N 1
ATOM 820 C CA . PHE A 1 101 ? -8.681 3.029 7.986 1.00 91.25 101 PHE A CA 1
ATOM 821 C C . PHE A 1 101 ? -7.407 3.798 7.608 1.00 91.25 101 PHE A C 1
ATOM 823 O O . PHE A 1 101 ? -6.449 3.219 7.098 1.00 91.25 101 PHE A O 1
ATOM 830 N N . VAL A 1 102 ? -7.364 5.103 7.880 1.00 89.38 102 VAL A N 1
ATOM 831 C CA . VAL A 1 102 ? -6.189 5.932 7.574 1.00 89.38 102 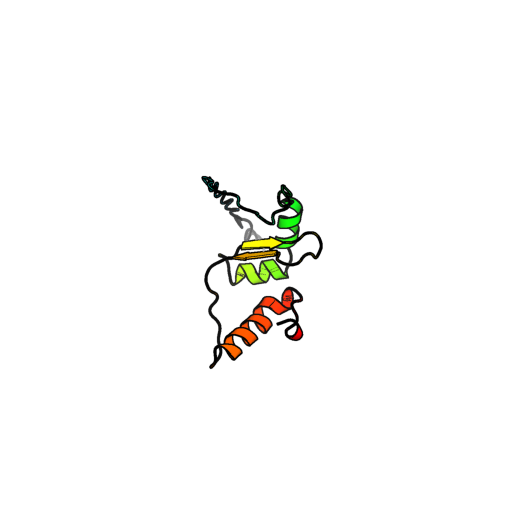VAL A CA 1
ATOM 832 C C . VAL A 1 102 ? -4.965 5.450 8.352 1.00 89.38 102 VAL A C 1
ATOM 834 O O . VAL A 1 102 ? -3.875 5.344 7.785 1.00 89.38 102 VAL A O 1
ATOM 837 N N . GLN A 1 103 ? -5.143 5.148 9.638 1.00 88.19 103 GLN A N 1
ATOM 838 C CA . GLN A 1 103 ? -4.051 4.758 10.521 1.00 88.19 103 GLN A CA 1
ATOM 839 C C . GLN A 1 103 ? -3.492 3.367 10.206 1.00 88.19 103 GLN A C 1
ATOM 841 O O . GLN A 1 103 ? -2.283 3.153 10.290 1.00 88.19 103 GLN A O 1
ATOM 846 N N . GLU A 1 104 ? -4.354 2.429 9.828 1.00 89.44 104 GLU A N 1
ATOM 847 C CA . GLU A 1 104 ? -3.970 1.035 9.609 1.00 89.44 104 GLU A CA 1
ATOM 848 C C . GLU A 1 104 ? -3.478 0.784 8.180 1.00 89.44 104 GLU A C 1
ATOM 850 O O . GLU A 1 104 ? -2.499 0.058 7.985 1.00 89.44 104 GLU A O 1
ATOM 855 N N . GLU A 1 105 ? -4.109 1.418 7.185 1.00 89.50 105 GLU A N 1
ATOM 856 C CA . GLU A 1 105 ? -3.894 1.098 5.769 1.00 89.50 105 GLU A CA 1
ATOM 857 C C . GLU A 1 105 ? -3.080 2.160 5.019 1.00 89.50 105 GLU A C 1
ATOM 859 O O . GLU A 1 105 ? -2.207 1.828 4.212 1.00 89.50 105 GLU A O 1
ATOM 864 N N . LEU A 1 106 ?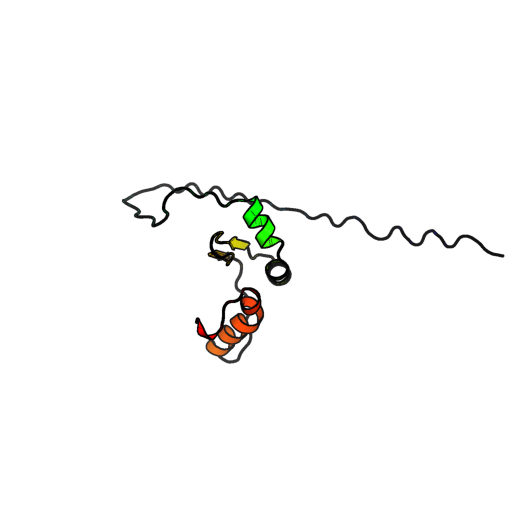 -3.327 3.453 5.270 1.00 87.38 106 LEU A N 1
ATOM 865 C CA . LEU A 1 106 ? -2.750 4.535 4.455 1.00 87.38 106 LEU A CA 1
ATOM 866 C C . LEU A 1 106 ? -1.406 5.060 4.967 1.00 87.38 106 LEU A C 1
ATOM 868 O O . LEU A 1 106 ? -0.631 5.644 4.202 1.00 87.38 106 LEU A O 1
ATOM 872 N N . LEU A 1 107 ? -1.097 4.818 6.239 1.00 85.00 107 LEU A N 1
ATOM 873 C CA . LEU A 1 107 ? 0.112 5.309 6.906 1.00 85.00 107 LEU A CA 1
ATOM 874 C C . LEU A 1 107 ? 1.392 4.856 6.175 1.00 85.00 107 LEU A C 1
ATOM 876 O O . LEU A 1 107 ? 2.315 5.645 5.971 1.00 85.00 107 LE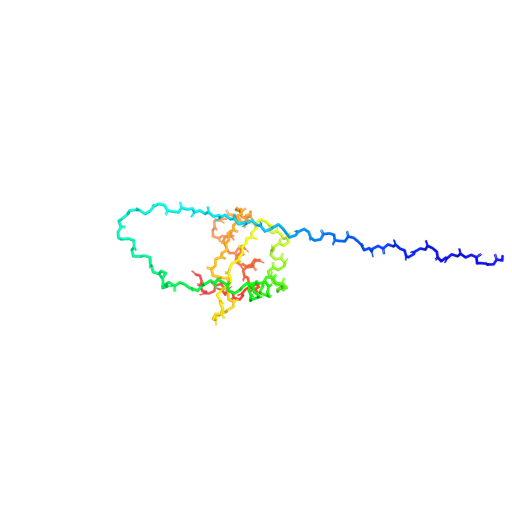U A O 1
ATOM 880 N N . GLY A 1 108 ? 1.405 3.620 5.661 1.00 83.75 108 GLY A N 1
ATOM 881 C CA . GLY A 1 108 ? 2.518 3.066 4.881 1.00 83.75 108 GLY A CA 1
ATOM 882 C C . GLY A 1 108 ? 2.762 3.737 3.520 1.00 83.75 108 GLY A C 1
ATOM 883 O O . GLY A 1 108 ? 3.829 3.551 2.934 1.00 83.75 108 GLY A O 1
ATOM 884 N N . PHE A 1 109 ? 1.808 4.529 3.018 1.00 85.69 109 PHE A N 1
ATOM 885 C CA . PHE A 1 109 ? 1.928 5.319 1.784 1.00 85.69 109 PHE A CA 1
ATOM 886 C C . PHE A 1 109 ? 2.335 6.781 2.052 1.00 85.69 109 PHE A C 1
ATOM 888 O O . PHE A 1 109 ? 2.389 7.608 1.130 1.00 85.69 109 PHE A O 1
ATOM 895 N N . GLY A 1 110 ? 2.631 7.118 3.314 1.00 81.25 110 GLY A N 1
ATOM 896 C CA . GLY A 1 110 ? 3.027 8.462 3.722 1.00 81.25 110 GLY A CA 1
ATOM 897 C C . GLY A 1 110 ? 1.920 9.488 3.483 1.00 81.25 110 GLY A C 1
ATOM 898 O O . GLY A 1 110 ? 2.199 10.579 2.978 1.00 81.25 110 GLY A O 1
ATOM 899 N N . VAL A 1 111 ? 0.669 9.107 3.755 1.00 76.00 111 VAL A N 1
ATOM 900 C CA . VAL A 1 111 ? -0.482 10.016 3.822 1.00 76.00 111 VAL A CA 1
ATOM 901 C C . VAL A 1 111 ? -0.680 10.375 5.298 1.00 76.00 111 VAL A C 1
ATOM 903 O O . VAL A 1 111 ? -1.121 9.519 6.066 1.00 76.00 111 VAL A O 1
ATOM 906 N N . PRO A 1 112 ? -0.283 11.581 5.745 1.00 70.00 112 PRO A N 1
ATOM 907 C CA . PRO A 1 112 ? -0.413 11.955 7.145 1.00 70.00 112 PRO A CA 1
ATOM 908 C C . PRO A 1 112 ? -1.872 12.257 7.494 1.00 70.00 112 PRO A C 1
ATOM 910 O O . PRO A 1 112 ? -2.598 12.857 6.702 1.00 70.00 112 PRO A O 1
ATOM 913 N N . PHE A 1 113 ? -2.281 11.912 8.715 1.00 68.50 113 PHE A N 1
ATOM 914 C CA . PHE A 1 113 ? -3.629 12.205 9.209 1.00 68.50 113 PHE A CA 1
ATOM 915 C C . PHE A 1 113 ? -3.965 13.705 9.163 1.00 68.50 113 PHE A C 1
ATOM 917 O O . PHE A 1 113 ? -5.094 14.071 8.883 1.00 68.50 113 PHE A O 1
ATOM 924 N N . SER A 1 114 ? -2.970 14.577 9.351 1.00 73.38 114 SER A N 1
ATOM 925 C CA . SER A 1 114 ? -3.128 16.035 9.270 1.00 73.38 114 SER A CA 1
ATOM 926 C C . SER A 1 114 ? -3.426 16.579 7.867 1.00 73.38 114 SER A C 1
ATOM 928 O O . SER A 1 114 ? -3.646 17.778 7.728 1.00 73.38 114 SER A O 1
ATOM 930 N N . SER A 1 115 ? -3.365 15.742 6.826 1.00 60.31 115 SER A N 1
ATOM 931 C CA . SER A 1 115 ? -3.647 16.139 5.438 1.00 60.31 115 SER A CA 1
ATOM 932 C C . SER A 1 115 ? -5.064 15.801 4.965 1.00 60.31 115 SER A C 1
ATOM 934 O O . SER A 1 115 ? -5.360 15.992 3.785 1.00 60.31 115 SER A O 1
ATOM 936 N N . LEU A 1 116 ? -5.905 15.294 5.869 1.00 60.25 116 LEU A N 1
ATOM 937 C CA . LEU A 1 116 ? -7.310 14.943 5.652 1.00 60.25 116 LEU A CA 1
ATOM 938 C C . LEU A 1 116 ? -8.221 15.933 6.380 1.00 60.25 116 LEU A C 1
ATOM 940 O O . LEU A 1 116 ? -9.302 16.215 5.822 1.00 60.25 116 LEU A O 1
#

Radius of gyration: 21.74 Å; chains: 1; bounding box: 46×68×45 Å

Foldseek 3Di:
DDDDPDPPPPPDDDPPPDDDDDDDPDDDDDDDDDPDPPPDDDDQPVVLQVVLCPDPLNVVLCVVFVQKDFDADPVPSATPDIDGDDDDFDDPDPVNRVVRCCVPRVVSRVPDPVND

pLDDT: mean 74.25, std 19.41, range [40.62, 95.06]

Secondary structure (DSSP, 8-state):
-------------------------------S-------S-----HHHHHHHHTSHHHHHHHHHSTT-EEEE-TTT-SEEEEE-SPPP--SSSHHHHHHHHIIIIIGGGT--GGG-